Protein AF-A0A8T2KXG5-F1 (afdb_monomer_lite)

Foldseek 3Di:
DDPDDDPDLVPPDDCDPVLVVLLVVLCVVLVVQPPPDPVSQQVSLQSSCVSSVNRVVAHSVRSVVVVVVVVVVVVVVVPPPPPPPD

Secondary structure (DSSP, 8-state):
------TT-TT-----HHHHHHHHHHHHHGGGG-SS-HHHHHHHHHHHHHHTT-TTTS-HHHHHHHHHHHHHHHHHHSS-S-----

pLDDT: mean 72.59, std 15.2, range [38.84, 89.06]

Organism: Astyanax mexicanus (NCBI:txid7994)

Sequence (86 aa):
MADGDGTGAEFLYKWTKVSTEAFIKARAEEEALFTGEKNSAMSGWRTVLQKIGLEGKVAPQQARKKWDNLKKKIQRAEVPTNREWH

Structure (mmCIF, N/CA/C/O backbone):
data_AF-A0A8T2KXG5-F1
#
_entry.id   AF-A0A8T2KXG5-F1
#
loop_
_atom_site.group_PDB
_atom_site.id
_atom_site.type_symbol
_atom_site.label_atom_id
_atom_site.label_alt_id
_atom_site.label_comp_id
_atom_site.label_asym_id
_atom_site.label_entity_id
_atom_site.label_seq_id
_atom_site.pdbx_PDB_ins_code
_atom_site.Cartn_x
_atom_site.Cartn_y
_atom_site.Cartn_z
_atom_site.occupancy
_atom_site.B_iso_or_equiv
_atom_site.auth_seq_id
_atom_site.auth_comp_id
_atom_site.auth_asym_id
_atom_site.auth_atom_id
_atom_site.pdbx_PDB_model_num
ATOM 1 N N . MET A 1 1 ? -11.782 -31.245 -4.869 1.00 43.25 1 MET A N 1
ATOM 2 C CA . MET A 1 1 ? -11.091 -30.166 -4.134 1.00 43.25 1 MET A CA 1
ATOM 3 C C . MET A 1 1 ? -11.977 -28.929 -4.179 1.00 43.25 1 MET A C 1
ATOM 5 O O . MET A 1 1 ? -12.768 -28.815 -5.104 1.00 43.25 1 MET A O 1
ATOM 9 N N . ALA A 1 2 ? -11.963 -28.121 -3.121 1.00 47.47 2 ALA A N 1
ATOM 10 C CA . ALA A 1 2 ? -12.895 -27.018 -2.917 1.00 47.47 2 ALA A CA 1
ATOM 11 C C . ALA A 1 2 ? -12.474 -25.778 -3.717 1.00 47.47 2 ALA A C 1
ATOM 13 O O . ALA A 1 2 ? -11.649 -25.000 -3.250 1.00 47.47 2 ALA A O 1
ATOM 14 N N . ASP A 1 3 ? -13.072 -25.576 -4.885 1.00 43.72 3 ASP A N 1
ATOM 15 C CA . ASP A 1 3 ? -12.977 -24.322 -5.629 1.00 43.72 3 ASP A CA 1
ATOM 16 C C . ASP A 1 3 ? -14.282 -23.557 -5.405 1.00 43.72 3 ASP A C 1
ATOM 18 O O . ASP A 1 3 ? -15.223 -23.604 -6.193 1.00 43.72 3 ASP A O 1
ATOM 22 N N . GLY A 1 4 ? -14.361 -22.949 -4.218 1.00 48.25 4 GLY A N 1
ATOM 23 C CA . GLY A 1 4 ? -15.466 -22.097 -3.810 1.00 48.25 4 GLY A CA 1
ATOM 24 C C . GLY A 1 4 ? -15.581 -20.892 -4.733 1.00 48.25 4 GLY A C 1
ATOM 25 O O . GLY A 1 4 ? -14.767 -19.970 -4.679 1.00 48.25 4 GLY A O 1
ATOM 26 N N . ASP A 1 5 ? -16.626 -20.928 -5.552 1.00 49.81 5 ASP A N 1
ATOM 27 C CA . ASP A 1 5 ? -17.275 -19.776 -6.159 1.00 49.81 5 ASP A CA 1
ATOM 28 C C . ASP A 1 5 ? -17.526 -18.697 -5.090 1.00 49.81 5 ASP A C 1
ATOM 30 O O . ASP A 1 5 ? -18.201 -18.916 -4.084 1.00 49.81 5 ASP A O 1
ATOM 34 N N . GLY A 1 6 ? -16.893 -17.544 -5.286 1.00 46.16 6 GLY A N 1
ATOM 35 C CA . GLY A 1 6 ? -16.956 -16.376 -4.415 1.00 46.16 6 GLY A CA 1
ATOM 36 C C . GLY A 1 6 ? -17.277 -15.132 -5.230 1.00 46.16 6 GLY A C 1
ATOM 37 O O . GLY A 1 6 ? -16.577 -14.122 -5.144 1.00 46.16 6 GLY A O 1
ATOM 38 N N . THR A 1 7 ? -18.308 -15.216 -6.066 1.00 49.81 7 THR A N 1
ATOM 39 C CA . THR A 1 7 ? -18.961 -14.059 -6.676 1.00 49.81 7 THR A CA 1
ATOM 40 C C . THR A 1 7 ? -19.687 -13.269 -5.573 1.00 49.81 7 THR A C 1
ATOM 42 O O . THR A 1 7 ? -20.623 -13.759 -4.954 1.00 49.81 7 THR A O 1
ATOM 45 N N . GLY A 1 8 ? -19.232 -12.040 -5.282 1.00 38.84 8 GLY A N 1
ATOM 46 C CA . GLY A 1 8 ? -19.981 -11.077 -4.452 1.00 38.84 8 GLY A CA 1
ATOM 47 C C . GLY A 1 8 ? -19.25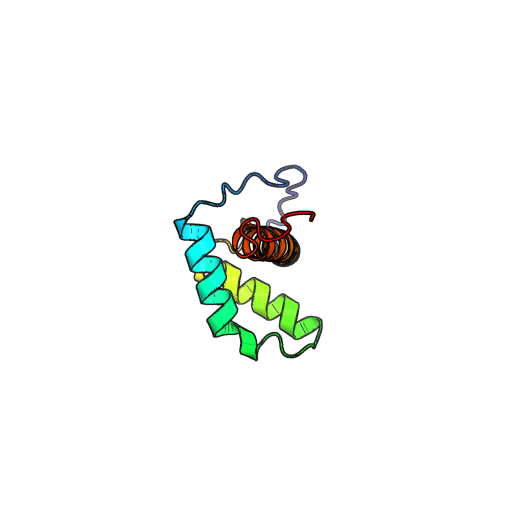3 -10.424 -3.268 1.00 38.84 8 GLY A C 1
ATOM 48 O O . GLY A 1 8 ? -19.820 -9.532 -2.643 1.00 38.84 8 GLY A O 1
ATOM 49 N N . ALA A 1 9 ? -17.999 -10.775 -2.962 1.00 46.88 9 ALA A N 1
ATOM 50 C CA . ALA A 1 9 ? -17.207 -10.084 -1.927 1.00 46.88 9 ALA A CA 1
ATOM 51 C C . ALA A 1 9 ? -16.315 -8.964 -2.497 1.00 46.88 9 ALA A C 1
ATOM 53 O O . ALA A 1 9 ? -15.235 -8.671 -1.975 1.00 46.88 9 ALA A O 1
ATOM 54 N N . GLU A 1 10 ? -16.745 -8.342 -3.593 1.00 45.16 10 GLU A N 1
ATOM 55 C CA . GLU A 1 10 ? -16.047 -7.214 -4.195 1.00 45.16 10 GLU A CA 1
ATOM 56 C C . GLU A 1 10 ? -15.989 -6.070 -3.161 1.00 45.16 10 GLU A C 1
ATOM 58 O O . GLU A 1 10 ? -16.992 -5.450 -2.831 1.00 45.16 10 GLU A O 1
ATOM 63 N N . PHE A 1 11 ? -14.793 -5.809 -2.619 1.00 51.97 11 PHE A N 1
ATOM 64 C CA . PHE A 1 11 ? -14.452 -4.700 -1.708 1.00 51.97 11 PHE A CA 1
ATOM 65 C C . PHE A 1 11 ? -14.775 -4.815 -0.199 1.00 51.97 11 PHE A C 1
ATOM 67 O O . PHE A 1 11 ? -14.660 -3.808 0.501 1.00 51.97 11 PHE A O 1
ATOM 74 N N . LEU A 1 12 ? -15.066 -5.993 0.370 1.00 52.50 12 LEU A N 1
ATOM 75 C CA . LEU A 1 12 ? -15.349 -6.100 1.823 1.00 52.50 12 LEU A CA 1
ATOM 76 C C . LEU A 1 12 ? -14.121 -5.988 2.747 1.00 52.50 12 LEU A C 1
ATOM 78 O O . LEU A 1 12 ? -14.275 -5.858 3.965 1.00 52.50 12 LEU A O 1
ATOM 82 N N . TYR A 1 13 ? -12.893 -6.010 2.216 1.00 68.19 13 TYR A N 1
ATOM 83 C CA . TYR A 1 13 ? -11.725 -5.820 3.073 1.00 68.19 13 TYR A CA 1
ATOM 84 C C . TYR A 1 13 ? -11.594 -4.352 3.505 1.00 68.19 13 TYR A C 1
ATOM 86 O O . TYR A 1 13 ? -11.197 -3.474 2.730 1.00 68.19 13 TYR A O 1
ATOM 94 N N . LYS A 1 14 ? -11.902 -4.083 4.778 1.00 75.56 14 LYS A N 1
ATOM 95 C CA . LYS A 1 14 ? -11.731 -2.769 5.403 1.00 75.56 14 LYS A CA 1
ATOM 96 C C . LYS A 1 14 ? -10.239 -2.466 5.553 1.00 75.56 14 LYS A C 1
ATOM 98 O O . LYS A 1 14 ? -9.590 -2.895 6.502 1.00 75.56 14 LYS A O 1
ATOM 103 N N . TRP A 1 15 ? -9.695 -1.705 4.605 1.00 76.00 15 TRP A N 1
ATOM 104 C CA . TRP A 1 15 ? -8.318 -1.209 4.649 1.00 76.00 15 TRP A CA 1
ATOM 105 C C . TRP A 1 15 ? -8.138 -0.264 5.840 1.00 76.00 15 TRP A C 1
ATOM 107 O O . TRP A 1 15 ? -8.498 0.912 5.774 1.00 76.00 15 TRP A O 1
ATOM 117 N N . THR A 1 16 ? -7.602 -0.787 6.938 1.00 82.56 16 THR A N 1
ATOM 118 C CA . THR A 1 16 ? -7.237 0.016 8.109 1.00 82.56 16 THR A CA 1
ATOM 119 C C . THR A 1 16 ? -5.936 0.780 7.856 1.00 82.56 16 THR A C 1
ATOM 121 O O . THR A 1 16 ? -5.210 0.483 6.900 1.00 82.56 16 THR A O 1
ATOM 124 N N . LYS A 1 17 ? -5.627 1.770 8.706 1.00 81.56 17 LYS A N 1
ATOM 125 C CA . LYS A 1 17 ? -4.341 2.486 8.646 1.00 81.56 17 LYS A CA 1
ATOM 126 C C . LYS A 1 17 ? -3.170 1.507 8.757 1.00 81.56 17 LYS A C 1
ATOM 128 O O . LYS A 1 17 ? -2.348 1.474 7.853 1.00 81.56 17 LYS A O 1
ATOM 133 N N . VAL A 1 18 ? -3.227 0.596 9.730 1.00 83.31 18 VAL A N 1
ATOM 134 C CA . VAL A 1 18 ? -2.221 -0.456 9.945 1.00 83.31 18 VAL A CA 1
ATOM 135 C C . VAL A 1 18 ? -2.044 -1.339 8.707 1.00 83.31 18 VAL A C 1
ATOM 137 O O . VAL A 1 18 ? -0.924 -1.518 8.238 1.00 83.31 18 VAL A O 1
ATOM 140 N N . SER A 1 19 ? -3.138 -1.836 8.117 1.00 82.12 19 SER A N 1
ATOM 141 C CA . SER A 1 19 ? -3.068 -2.652 6.893 1.00 82.12 19 SER A CA 1
ATOM 142 C C . SER A 1 19 ? -2.493 -1.869 5.711 1.00 82.12 19 SER A C 1
ATOM 144 O O . SER A 1 19 ? -1.781 -2.425 4.883 1.00 82.12 19 SER A O 1
ATOM 146 N N . THR A 1 20 ? -2.805 -0.574 5.618 1.00 84.62 20 THR A N 1
ATOM 147 C CA . THR A 1 20 ? -2.319 0.309 4.551 1.00 84.62 20 THR A CA 1
ATOM 148 C C . THR A 1 20 ? -0.831 0.610 4.718 1.00 84.62 20 THR A C 1
ATOM 150 O O . THR A 1 20 ? -0.087 0.541 3.747 1.00 84.62 20 THR A O 1
ATOM 153 N N . GLU A 1 21 ? -0.375 0.888 5.938 1.00 86.50 21 GLU A N 1
ATOM 154 C CA . GLU A 1 21 ? 1.038 1.106 6.261 1.00 86.50 21 GLU A CA 1
ATOM 155 C C . GLU A 1 21 ? 1.867 -0.156 6.013 1.00 86.50 21 GLU A C 1
ATOM 157 O O . GLU A 1 21 ? 2.915 -0.088 5.373 1.00 86.50 21 GLU A O 1
ATOM 162 N N . ALA A 1 22 ? 1.368 -1.316 6.449 1.00 87.69 22 ALA A N 1
ATOM 163 C CA . ALA A 1 22 ? 1.997 -2.603 6.179 1.00 87.69 22 ALA A CA 1
ATOM 164 C C . ALA A 1 22 ? 2.049 -2.899 4.672 1.00 87.69 22 ALA A C 1
ATOM 166 O O . ALA A 1 22 ? 3.064 -3.377 4.179 1.00 87.69 22 ALA A O 1
ATOM 167 N N . PHE A 1 23 ? 0.997 -2.553 3.922 1.00 86.94 23 PHE A N 1
ATOM 168 C CA . PHE A 1 23 ? 0.958 -2.709 2.467 1.00 86.94 23 PHE A CA 1
ATOM 169 C C . PHE A 1 23 ? 1.984 -1.820 1.754 1.00 86.94 23 PHE A C 1
ATOM 171 O O . PHE A 1 23 ? 2.652 -2.275 0.829 1.00 86.94 23 PHE A O 1
ATOM 178 N N . ILE A 1 24 ? 2.145 -0.568 2.195 1.00 87.25 24 ILE A N 1
ATOM 179 C CA . ILE A 1 24 ? 3.137 0.359 1.636 1.00 87.25 24 ILE A CA 1
ATOM 180 C C . ILE A 1 24 ? 4.560 -0.117 1.943 1.00 87.25 24 ILE A C 1
ATOM 182 O O . ILE A 1 24 ? 5.383 -0.158 1.030 1.00 87.25 24 ILE A O 1
ATOM 186 N N . LYS A 1 25 ? 4.833 -0.523 3.191 1.00 88.50 25 LYS A N 1
ATOM 187 C CA . LYS A 1 25 ? 6.136 -1.069 3.599 1.00 88.50 25 LYS A CA 1
ATOM 188 C C . LYS A 1 25 ? 6.480 -2.340 2.828 1.00 88.50 25 LYS A C 1
ATOM 190 O O . LYS A 1 25 ? 7.516 -2.378 2.179 1.00 88.50 25 LYS A O 1
ATOM 195 N N . ALA A 1 26 ? 5.575 -3.319 2.811 1.00 88.44 26 ALA A N 1
ATOM 196 C CA . ALA A 1 26 ? 5.784 -4.574 2.100 1.00 88.44 26 ALA A CA 1
ATOM 197 C C . ALA A 1 26 ? 6.006 -4.346 0.598 1.00 88.44 26 ALA A C 1
ATOM 199 O O . ALA A 1 26 ? 6.880 -4.970 0.009 1.00 88.44 26 ALA A O 1
ATOM 200 N N . ARG A 1 27 ? 5.273 -3.418 -0.033 1.00 85.50 27 ARG A N 1
ATOM 201 C CA . ARG A 1 27 ? 5.510 -3.068 -1.442 1.00 85.50 27 ARG A CA 1
ATOM 202 C C . ARG A 1 27 ? 6.876 -2.424 -1.657 1.00 85.50 27 ARG A C 1
ATOM 204 O O . ARG A 1 27 ? 7.469 -2.665 -2.700 1.00 85.50 27 ARG A O 1
ATOM 211 N N . ALA A 1 28 ? 7.323 -1.559 -0.747 1.00 84.25 28 ALA A N 1
ATOM 212 C CA . ALA A 1 28 ? 8.628 -0.908 -0.848 1.00 84.25 28 ALA A CA 1
ATOM 213 C C . ALA A 1 28 ? 9.768 -1.928 -0.722 1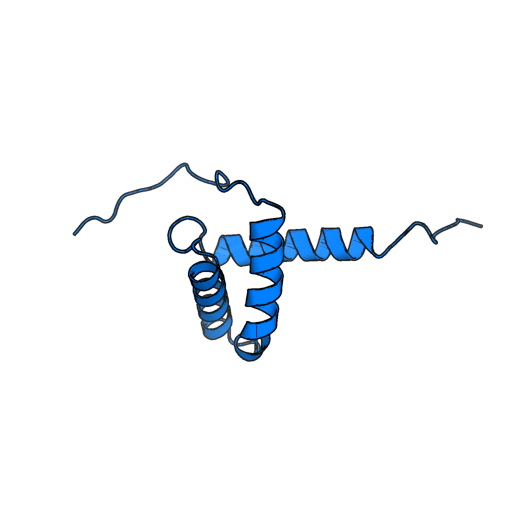.00 84.25 28 ALA A C 1
ATOM 215 O O . ALA A 1 28 ? 10.695 -1.901 -1.516 1.00 84.25 28 ALA A O 1
ATOM 216 N N . GLU A 1 29 ? 9.654 -2.884 0.201 1.00 83.44 29 GLU A N 1
ATOM 217 C CA . GLU A 1 29 ? 10.615 -3.989 0.314 1.00 83.44 29 GLU A CA 1
ATOM 218 C C . GLU A 1 29 ? 10.647 -4.863 -0.949 1.00 83.44 29 GLU A C 1
ATOM 220 O O . GLU A 1 29 ? 11.712 -5.253 -1.415 1.00 83.44 29 GLU A O 1
ATOM 225 N N . GLU A 1 30 ? 9.478 -5.134 -1.533 1.00 80.12 30 GLU A N 1
ATOM 226 C CA . GLU A 1 30 ? 9.344 -5.958 -2.736 1.00 80.12 30 GLU A CA 1
ATOM 227 C C . GLU A 1 30 ? 9.478 -5.144 -4.035 1.00 80.12 30 GLU A C 1
ATOM 229 O O . GLU A 1 30 ? 9.160 -5.656 -5.109 1.00 80.12 30 GLU A O 1
ATOM 234 N N . GLU A 1 31 ? 9.934 -3.882 -3.994 1.00 79.12 31 GLU A N 1
ATOM 235 C CA . GLU A 1 31 ? 10.046 -3.054 -5.205 1.00 79.12 31 GLU A CA 1
ATOM 236 C C . GLU A 1 31 ? 10.975 -3.679 -6.253 1.00 79.12 31 GLU A C 1
ATOM 238 O O . GLU A 1 31 ? 10.731 -3.553 -7.453 1.00 79.12 31 GLU A O 1
ATOM 243 N N . ALA A 1 32 ? 11.964 -4.446 -5.788 1.00 74.69 32 ALA A N 1
ATOM 244 C CA . ALA A 1 32 ? 12.871 -5.234 -6.612 1.00 74.69 32 ALA A CA 1
ATOM 245 C C . ALA A 1 32 ? 12.163 -6.332 -7.433 1.00 74.69 32 ALA A C 1
ATOM 247 O O . ALA A 1 32 ? 12.699 -6.771 -8.447 1.00 74.69 32 ALA A O 1
ATOM 248 N N . LEU A 1 33 ? 10.955 -6.763 -7.049 1.00 72.06 33 LEU A N 1
ATOM 249 C CA . LEU A 1 33 ? 10.122 -7.681 -7.842 1.00 72.06 33 LEU A CA 1
ATOM 250 C C . LEU A 1 33 ? 9.237 -6.951 -8.863 1.00 72.06 33 LEU A C 1
ATOM 252 O O . LEU A 1 33 ? 8.686 -7.567 -9.778 1.00 72.06 33 LEU A O 1
ATOM 256 N N . PHE A 1 34 ? 9.108 -5.629 -8.743 1.00 71.94 34 PHE A N 1
ATOM 257 C CA . PHE A 1 34 ? 8.351 -4.773 -9.656 1.00 71.94 34 PHE A CA 1
ATOM 258 C C . PHE A 1 34 ? 9.223 -4.207 -10.789 1.00 71.94 34 PHE A C 1
ATOM 260 O O . PHE A 1 34 ? 8.993 -3.096 -11.261 1.00 71.94 34 PHE A O 1
ATOM 267 N N . THR A 1 35 ? 10.183 -4.990 -11.283 1.00 68.38 35 THR A N 1
ATOM 268 C CA . THR A 1 35 ? 11.153 -4.624 -12.336 1.00 68.38 35 THR A CA 1
ATOM 269 C C . THR A 1 35 ? 10.575 -4.548 -13.757 1.00 68.38 35 THR A C 1
ATOM 271 O O . THR A 1 35 ? 11.311 -4.352 -14.717 1.00 68.38 35 THR A O 1
ATOM 274 N N . GLY A 1 36 ? 9.249 -4.633 -13.913 1.00 57.66 36 GLY A N 1
ATOM 275 C CA . GLY A 1 36 ? 8.551 -4.363 -15.178 1.00 57.66 36 GLY A CA 1
ATOM 276 C C . GLY A 1 36 ? 8.042 -5.597 -15.924 1.00 57.66 36 GLY A C 1
ATOM 277 O O . GLY A 1 36 ? 7.266 -5.455 -16.871 1.00 57.66 36 GLY A O 1
ATOM 278 N N . GLU A 1 37 ? 8.376 -6.806 -15.473 1.00 68.06 37 GLU A N 1
ATOM 279 C CA . GLU A 1 37 ? 7.798 -8.017 -16.048 1.00 68.06 37 GLU A CA 1
ATOM 280 C C . GLU A 1 37 ? 6.393 -8.267 -15.479 1.00 68.06 37 GLU A C 1
ATOM 282 O O . GLU A 1 37 ? 6.175 -8.298 -14.266 1.00 68.06 37 GLU A O 1
ATOM 287 N N . LYS A 1 38 ? 5.398 -8.418 -16.364 1.00 62.81 38 LYS A N 1
ATOM 288 C CA . LYS A 1 38 ? 3.975 -8.546 -15.986 1.00 62.81 38 LYS A CA 1
ATOM 289 C C . LYS A 1 38 ? 3.717 -9.739 -15.058 1.00 62.81 38 LYS A C 1
ATOM 291 O O . LYS A 1 38 ? 2.832 -9.656 -14.207 1.00 62.81 38 LYS A O 1
ATOM 296 N N . ASN A 1 39 ? 4.497 -10.810 -15.213 1.00 66.06 39 ASN A N 1
ATOM 297 C CA . ASN A 1 39 ? 4.428 -11.995 -14.361 1.00 66.06 39 ASN A CA 1
ATOM 298 C C . ASN A 1 39 ? 5.021 -11.715 -12.971 1.00 66.06 39 ASN A C 1
ATOM 300 O O . ASN A 1 39 ? 4.350 -11.950 -11.967 1.00 66.06 39 ASN A O 1
ATOM 304 N N . SER A 1 40 ? 6.206 -11.100 -12.901 1.00 74.38 40 SER A N 1
ATOM 305 C CA . SER A 1 40 ? 6.865 -10.738 -11.636 1.00 74.38 40 SER A CA 1
ATOM 306 C C . SER A 1 40 ? 6.076 -9.717 -10.823 1.00 74.38 40 SER A C 1
ATOM 308 O O . SER A 1 40 ? 5.965 -9.855 -9.609 1.00 74.38 40 SER A O 1
ATOM 310 N N . ALA A 1 41 ? 5.423 -8.752 -11.477 1.00 77.81 41 ALA A N 1
ATOM 311 C CA . ALA A 1 41 ? 4.567 -7.791 -10.788 1.00 77.81 41 ALA A CA 1
ATOM 312 C C . ALA A 1 41 ? 3.359 -8.464 -10.108 1.00 77.81 41 ALA A C 1
ATOM 314 O O . ALA A 1 41 ? 2.987 -8.077 -9.002 1.00 77.81 41 ALA A O 1
ATOM 315 N N . MET A 1 42 ? 2.735 -9.469 -10.736 1.00 81.50 42 MET A N 1
ATOM 316 C CA . MET A 1 42 ? 1.642 -10.225 -10.105 1.00 81.50 42 M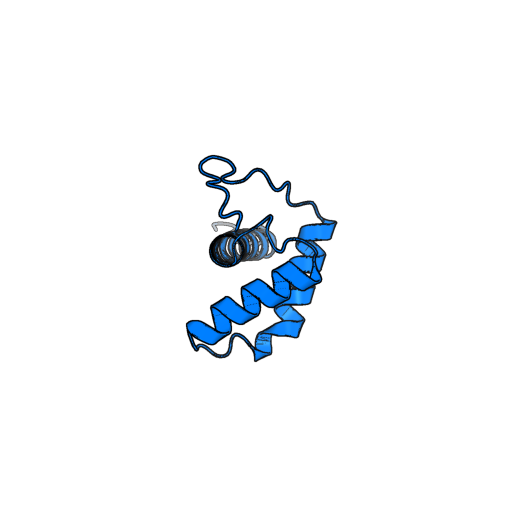ET A CA 1
ATOM 317 C C . MET A 1 42 ? 2.135 -11.080 -8.936 1.00 81.50 42 MET A C 1
ATOM 319 O O . MET A 1 42 ? 1.471 -11.103 -7.897 1.00 81.50 42 MET A O 1
ATOM 323 N N . SER A 1 43 ? 3.306 -11.705 -9.072 1.00 83.69 43 SER A N 1
ATOM 324 C CA . SER A 1 43 ? 3.962 -12.424 -7.974 1.00 83.69 43 SER A CA 1
ATOM 325 C C . SER A 1 43 ? 4.299 -11.491 -6.811 1.00 83.69 43 SER A C 1
ATOM 327 O O . SER A 1 43 ? 3.948 -11.797 -5.678 1.00 83.69 43 SER A O 1
ATOM 329 N N . GLY A 1 44 ? 4.850 -10.305 -7.082 1.00 86.94 44 GLY A N 1
ATOM 330 C CA . GLY A 1 44 ? 5.130 -9.287 -6.068 1.00 86.94 44 GLY A CA 1
ATOM 331 C C . GLY A 1 44 ? 3.872 -8.851 -5.318 1.00 86.94 44 GLY A C 1
ATOM 332 O O . GLY A 1 44 ? 3.866 -8.805 -4.091 1.00 86.94 44 GLY A O 1
ATOM 333 N N . TRP A 1 45 ? 2.752 -8.621 -6.017 1.00 86.94 45 TRP A N 1
ATOM 334 C CA . TRP A 1 45 ? 1.480 -8.327 -5.343 1.00 86.94 45 TRP A CA 1
ATOM 335 C C . TRP A 1 45 ? 1.011 -9.477 -4.450 1.00 86.94 45 TRP A C 1
ATOM 337 O O . TRP A 1 45 ? 0.481 -9.219 -3.371 1.00 86.94 45 TRP A O 1
ATOM 347 N N . ARG A 1 46 ? 1.206 -10.731 -4.869 1.00 87.19 46 ARG A N 1
ATOM 348 C CA . ARG A 1 46 ? 0.869 -11.901 -4.054 1.00 87.19 46 ARG A CA 1
ATOM 349 C C . ARG A 1 46 ? 1.741 -11.976 -2.799 1.00 87.19 46 ARG A C 1
ATOM 351 O O . ARG A 1 46 ? 1.192 -12.122 -1.711 1.00 87.19 46 ARG A O 1
ATOM 358 N N . THR A 1 47 ? 3.051 -11.774 -2.927 1.00 88.75 47 THR A N 1
ATOM 359 C CA . THR 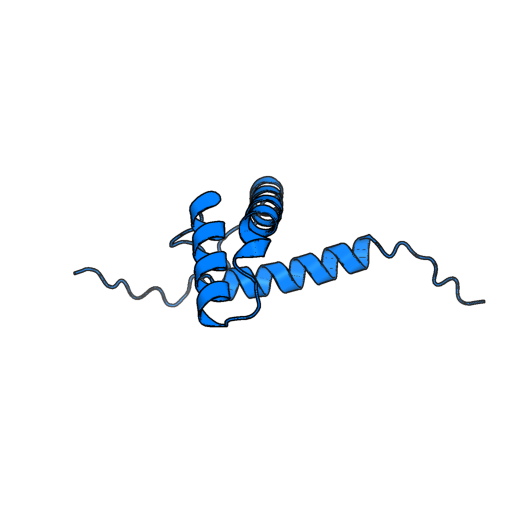A 1 47 ? 3.983 -11.745 -1.789 1.00 88.75 47 THR A CA 1
ATOM 360 C C . THR A 1 47 ? 3.635 -10.634 -0.804 1.00 88.75 47 THR A C 1
ATOM 362 O O . THR A 1 47 ? 3.555 -10.875 0.400 1.00 88.75 47 THR A O 1
ATOM 365 N N . VAL A 1 48 ? 3.340 -9.428 -1.303 1.00 89.06 48 VAL A N 1
ATOM 366 C CA . VAL A 1 48 ? 2.906 -8.295 -0.474 1.00 89.06 48 VAL A CA 1
ATOM 367 C C . VAL A 1 48 ? 1.647 -8.650 0.315 1.00 89.06 48 VAL A C 1
ATOM 369 O O . VAL A 1 48 ? 1.591 -8.403 1.516 1.00 89.06 48 VAL A O 1
ATOM 372 N N . LEU A 1 49 ? 0.649 -9.256 -0.336 1.00 87.31 49 LEU A N 1
ATOM 373 C CA . LEU A 1 49 ? -0.596 -9.684 0.306 1.00 87.31 49 LEU A CA 1
ATOM 374 C C . LEU A 1 49 ? -0.375 -10.786 1.346 1.00 87.31 49 LEU A C 1
ATOM 376 O O . LEU A 1 49 ? -0.988 -10.738 2.413 1.00 87.31 49 LEU A O 1
ATOM 380 N N . GLN A 1 50 ? 0.512 -11.739 1.067 1.00 88.56 50 GLN A N 1
ATOM 381 C CA . GLN A 1 50 ? 0.903 -12.785 2.008 1.00 88.56 50 GLN A CA 1
ATOM 382 C C . GLN A 1 50 ? 1.573 -12.184 3.254 1.00 88.56 50 GLN A C 1
ATOM 384 O O . GLN A 1 50 ? 1.171 -12.507 4.371 1.00 88.56 50 GLN A O 1
ATOM 389 N N . LYS A 1 51 ? 2.515 -11.243 3.077 1.00 87.50 51 LYS A N 1
ATOM 390 C CA . LYS A 1 51 ? 3.213 -10.538 4.171 1.00 87.50 51 LYS A CA 1
ATOM 391 C C . LYS A 1 51 ? 2.253 -9.856 5.148 1.00 87.50 51 LYS A C 1
ATOM 393 O O . LYS A 1 51 ? 2.498 -9.854 6.349 1.00 87.50 51 LYS A O 1
ATOM 398 N N . ILE A 1 52 ? 1.157 -9.288 4.644 1.00 85.06 52 ILE A N 1
ATOM 399 C CA . ILE A 1 52 ? 0.165 -8.573 5.463 1.00 85.06 52 ILE A CA 1
ATOM 400 C C . ILE A 1 52 ? -1.043 -9.435 5.870 1.00 85.06 52 ILE A C 1
ATOM 402 O O . ILE A 1 52 ? -2.007 -8.912 6.429 1.00 85.06 52 ILE A O 1
ATOM 406 N N . GLY A 1 53 ? -1.029 -10.743 5.582 1.00 83.88 53 GLY A N 1
ATOM 407 C CA . GLY A 1 53 ? -2.106 -11.673 5.954 1.00 83.88 53 GLY A CA 1
ATOM 408 C C . GLY A 1 53 ? -3.417 -11.489 5.172 1.00 83.88 53 GLY A C 1
ATOM 409 O O . GLY A 1 53 ? -4.502 -11.843 5.654 1.00 83.88 53 GLY A O 1
ATOM 410 N N . LEU A 1 54 ? -3.327 -10.908 3.971 1.00 81.56 54 LEU A N 1
ATOM 411 C CA . LEU A 1 54 ? -4.444 -10.658 3.052 1.00 81.56 54 LEU A CA 1
ATOM 412 C C . LEU A 1 54 ? -4.472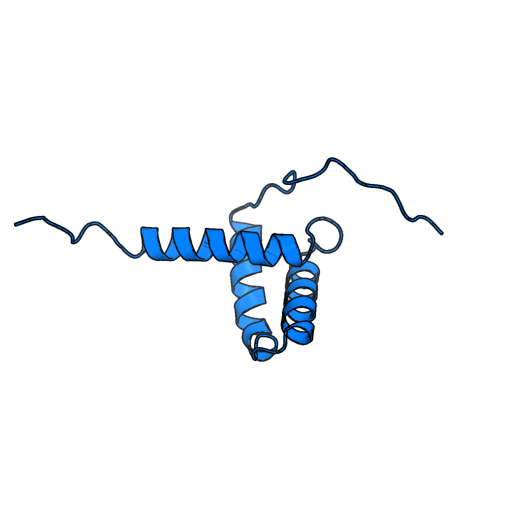 -11.570 1.837 1.00 81.56 54 LEU A C 1
ATOM 414 O O . LEU A 1 54 ? -5.363 -11.424 0.995 1.00 81.56 54 LEU A O 1
ATOM 418 N N . GLU A 1 55 ? -3.561 -12.537 1.770 1.00 79.06 55 GLU A N 1
ATOM 419 C CA . GLU A 1 55 ? -3.686 -13.641 0.829 1.00 79.06 55 GLU A CA 1
ATOM 420 C C . GLU A 1 55 ? -5.052 -14.333 1.012 1.00 79.06 55 GLU A C 1
ATOM 422 O O . GLU A 1 55 ? -5.526 -14.541 2.131 1.00 79.06 5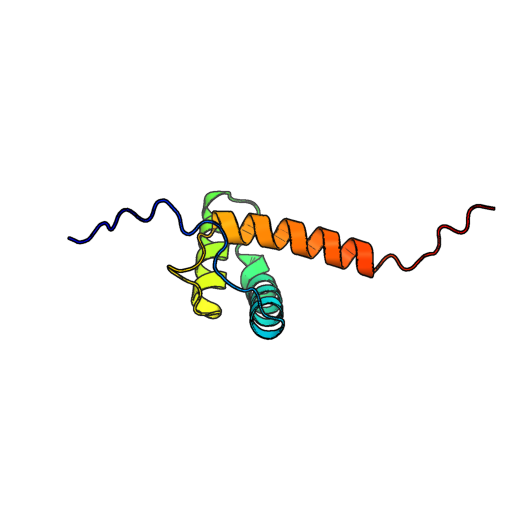5 GLU A O 1
ATOM 427 N N . GLY A 1 56 ? -5.748 -14.574 -0.100 1.00 76.00 56 GLY A N 1
ATOM 428 C CA . GLY A 1 56 ? -7.105 -15.133 -0.126 1.00 76.00 56 GLY A CA 1
ATOM 429 C C . GLY A 1 56 ? -8.236 -14.140 0.179 1.00 76.00 56 GLY A C 1
ATOM 430 O O . GLY A 1 56 ? -9.363 -14.378 -0.238 1.00 76.00 56 GLY A O 1
ATOM 431 N N . LYS A 1 57 ? -7.963 -13.003 0.838 1.00 80.81 57 LYS A N 1
ATOM 432 C CA . LYS A 1 57 ? -8.968 -11.946 1.102 1.00 80.81 57 LYS A CA 1
ATOM 433 C C . LYS A 1 57 ? -8.971 -10.846 0.044 1.00 80.81 57 LYS A C 1
ATOM 435 O O . LYS A 1 57 ? -9.999 -10.229 -0.217 1.00 80.81 57 LYS A O 1
ATOM 440 N N . VAL A 1 58 ? -7.805 -10.558 -0.529 1.00 81.19 58 VAL A N 1
ATOM 441 C CA . VAL A 1 58 ? -7.617 -9.550 -1.573 1.00 81.19 58 VAL A CA 1
ATOM 442 C C . VAL A 1 58 ? -6.864 -10.206 -2.721 1.00 81.19 58 VAL A C 1
ATOM 444 O O . VAL A 1 58 ? -5.826 -10.823 -2.511 1.00 81.19 58 VAL A O 1
ATOM 447 N N . ALA A 1 59 ? -7.368 -10.069 -3.946 1.00 83.50 59 ALA A N 1
ATOM 448 C CA . ALA A 1 59 ? -6.661 -10.555 -5.125 1.00 83.50 59 ALA A CA 1
ATOM 449 C C . ALA A 1 59 ? -5.474 -9.630 -5.478 1.00 83.50 59 ALA A C 1
ATOM 451 O O . ALA A 1 59 ? -5.583 -8.409 -5.323 1.00 83.50 59 ALA A O 1
ATOM 452 N N . PRO A 1 60 ? -4.368 -10.141 -6.045 1.00 83.69 60 PRO A N 1
ATOM 453 C CA . PRO A 1 60 ? -3.234 -9.310 -6.472 1.00 83.69 60 PRO A CA 1
ATOM 454 C C . PRO A 1 60 ? -3.637 -8.204 -7.468 1.00 83.69 60 PRO A C 1
ATOM 456 O O . PRO A 1 60 ? -3.114 -7.090 -7.427 1.00 83.69 60 PRO A O 1
ATOM 459 N N . GLN A 1 61 ? -4.648 -8.450 -8.308 1.00 83.38 61 GLN A N 1
ATOM 460 C CA . GLN A 1 61 ? -5.227 -7.426 -9.187 1.00 83.38 61 GLN A CA 1
ATOM 461 C C . GLN A 1 61 ? -5.911 -6.285 -8.407 1.00 83.38 61 GLN A C 1
ATOM 463 O O . GLN A 1 61 ? -5.782 -5.112 -8.767 1.00 83.38 61 GLN A O 1
ATOM 468 N N . GLN A 1 62 ? -6.606 -6.610 -7.313 1.00 84.50 62 GLN A N 1
ATOM 469 C CA . GLN A 1 62 ? -7.228 -5.633 -6.414 1.00 84.50 62 GLN A CA 1
ATOM 470 C C . GLN A 1 62 ? -6.166 -4.837 -5.646 1.00 84.50 62 GLN A C 1
ATOM 472 O O . GLN A 1 62 ? -6.296 -3.620 -5.519 1.00 84.50 62 GLN A O 1
ATOM 477 N N . ALA A 1 63 ? -5.087 -5.490 -5.203 1.00 84.38 63 ALA A N 1
ATOM 478 C CA . ALA A 1 63 ? -3.945 -4.838 -4.563 1.00 84.38 63 ALA A CA 1
ATOM 479 C C . ALA A 1 63 ? -3.316 -3.773 -5.474 1.00 84.38 63 ALA A C 1
ATOM 481 O O . ALA A 1 63 ? -3.152 -2.625 -5.057 1.00 84.38 63 ALA A O 1
ATOM 482 N N . ARG A 1 64 ? -3.081 -4.101 -6.753 1.00 85.56 64 ARG A N 1
ATOM 483 C CA . ARG A 1 64 ? -2.622 -3.131 -7.761 1.00 85.56 64 ARG A CA 1
ATOM 484 C C . ARG A 1 64 ? -3.565 -1.927 -7.873 1.00 85.56 64 ARG A C 1
ATOM 486 O O . ARG A 1 64 ? -3.112 -0.784 -7.893 1.00 85.56 64 ARG A O 1
ATOM 493 N N . LYS A 1 65 ? -4.879 -2.167 -7.935 1.00 84.75 65 LYS A N 1
ATOM 494 C CA . LYS A 1 65 ? -5.894 -1.103 -8.043 1.00 84.75 65 LYS A CA 1
ATOM 495 C C . LYS A 1 65 ? -5.961 -0.245 -6.774 1.00 84.75 65 LYS A C 1
ATOM 497 O O . LYS A 1 65 ? -6.119 0.974 -6.858 1.00 84.75 65 LYS A O 1
ATOM 502 N N . LYS A 1 66 ? -5.802 -0.854 -5.594 1.00 84.06 66 LYS A N 1
ATOM 503 C CA . LYS A 1 66 ? -5.710 -0.139 -4.317 1.00 84.06 66 LYS A CA 1
ATOM 504 C C . LYS A 1 66 ? -4.457 0.728 -4.257 1.00 84.06 66 LYS A C 1
ATOM 506 O O . LYS A 1 66 ? -4.559 1.878 -3.841 1.00 84.06 66 LYS A O 1
ATOM 511 N N . TRP A 1 67 ? -3.315 0.206 -4.699 1.00 84.94 67 TRP A N 1
ATOM 512 C CA . TRP A 1 67 ? -2.062 0.951 -4.780 1.00 84.94 67 TRP A CA 1
ATOM 513 C C . TRP A 1 67 ? -2.191 2.191 -5.667 1.00 84.94 67 TRP A C 1
ATOM 515 O O . TRP A 1 67 ? -1.783 3.269 -5.253 1.00 84.94 67 TRP A O 1
ATOM 525 N N . ASP A 1 68 ? -2.833 2.076 -6.835 1.00 85.25 68 ASP A N 1
ATOM 526 C CA . ASP A 1 68 ? -3.101 3.228 -7.711 1.00 85.25 68 ASP A CA 1
ATOM 527 C C . ASP A 1 68 ? -3.928 4.316 -7.000 1.00 85.25 68 ASP A C 1
ATOM 529 O O . ASP A 1 68 ? -3.589 5.500 -7.039 1.00 85.25 68 ASP A O 1
ATOM 533 N N . ASN A 1 69 ? -4.968 3.906 -6.264 1.00 84.25 69 ASN A N 1
ATOM 534 C CA . ASN A 1 69 ? -5.789 4.816 -5.462 1.00 84.25 69 ASN A CA 1
ATOM 535 C C . ASN A 1 69 ? -5.003 5.460 -4.310 1.00 84.25 69 ASN A C 1
ATOM 537 O O . ASN A 1 69 ? -5.151 6.655 -4.055 1.00 84.25 69 ASN A O 1
ATOM 541 N N . LEU A 1 70 ? -4.168 4.683 -3.614 1.00 83.12 70 LEU A N 1
ATOM 542 C CA . LEU A 1 70 ? -3.304 5.183 -2.546 1.00 83.12 70 LEU A CA 1
ATOM 543 C C . LEU A 1 70 ? -2.294 6.185 -3.094 1.00 83.12 70 LEU A C 1
ATOM 545 O O . LEU A 1 70 ? -2.189 7.270 -2.542 1.00 83.12 70 LEU A O 1
ATOM 549 N N . LYS A 1 71 ? -1.629 5.877 -4.212 1.00 79.44 71 LYS A N 1
ATOM 550 C CA . LYS A 1 71 ? -0.663 6.767 -4.859 1.00 79.44 71 LYS A CA 1
ATOM 551 C C . LYS A 1 71 ? -1.311 8.088 -5.272 1.00 79.44 71 LYS A C 1
ATOM 553 O O . LYS A 1 71 ? -0.765 9.136 -4.960 1.00 79.44 71 LYS A O 1
ATOM 558 N N . LYS A 1 72 ? -2.505 8.057 -5.879 1.00 81.25 72 LYS A N 1
ATOM 559 C CA . LYS A 1 72 ? -3.276 9.276 -6.196 1.00 81.25 72 LYS A CA 1
ATOM 560 C C . LYS A 1 72 ? -3.637 10.078 -4.950 1.00 81.25 72 LYS A C 1
ATOM 562 O O . LYS A 1 72 ? -3.542 11.299 -4.967 1.00 81.25 72 LYS A O 1
ATOM 567 N N . LYS A 1 73 ? -4.052 9.417 -3.865 1.00 78.94 73 LYS A N 1
ATOM 568 C CA . LYS A 1 73 ? -4.409 10.093 -2.610 1.00 78.94 73 LYS A CA 1
ATOM 569 C C . LYS A 1 73 ? -3.189 10.688 -1.906 1.00 78.94 73 LYS A C 1
ATOM 571 O O . LYS A 1 73 ? -3.293 11.801 -1.411 1.00 78.94 73 LYS A O 1
ATOM 576 N N . ILE A 1 74 ? -2.069 9.966 -1.879 1.00 73.94 74 ILE A N 1
ATOM 577 C CA . ILE A 1 74 ? -0.785 10.409 -1.320 1.00 73.94 74 ILE A CA 1
ATOM 578 C C . ILE A 1 74 ? -0.263 11.592 -2.135 1.00 73.94 74 ILE A C 1
ATOM 580 O O . ILE A 1 74 ? -0.105 12.667 -1.577 1.00 73.94 74 ILE A O 1
ATOM 584 N N . GLN A 1 75 ? -0.177 11.462 -3.461 1.00 68.31 75 GLN A N 1
ATOM 585 C CA . GLN A 1 75 ? 0.213 12.556 -4.354 1.00 68.31 75 GLN A CA 1
ATOM 586 C C . GLN A 1 75 ? -0.700 13.784 -4.206 1.00 68.31 75 GLN A C 1
ATOM 588 O O . GLN A 1 75 ? -0.227 14.910 -4.259 1.00 68.31 75 GLN A O 1
ATOM 593 N N . ARG A 1 76 ? -2.011 13.597 -3.993 1.00 63.12 76 ARG A N 1
ATOM 594 C CA . ARG A 1 76 ? -2.956 14.702 -3.753 1.00 63.12 76 ARG A CA 1
ATOM 595 C C . ARG A 1 76 ? -2.838 15.306 -2.350 1.00 63.12 76 ARG A C 1
ATOM 597 O O . ARG A 1 76 ? -3.186 16.465 -2.181 1.00 63.12 76 ARG A O 1
ATOM 604 N N . ALA A 1 77 ? -2.410 14.535 -1.353 1.00 61.94 77 ALA A N 1
ATOM 605 C CA . ALA A 1 77 ? -2.202 15.004 0.018 1.00 61.94 77 ALA A CA 1
ATOM 606 C C . ALA A 1 77 ? -0.848 15.715 0.186 1.00 61.94 77 ALA A C 1
ATOM 608 O O . ALA A 1 77 ? -0.759 16.674 0.942 1.00 61.94 77 ALA A O 1
ATOM 609 N N . GLU A 1 78 ? 0.173 15.278 -0.555 1.00 59.16 78 GLU A N 1
ATOM 610 C CA . GLU A 1 78 ? 1.486 15.925 -0.673 1.00 59.16 78 GLU A CA 1
ATOM 611 C C . GLU A 1 78 ? 1.477 17.145 -1.602 1.00 59.16 78 GLU A C 1
ATOM 613 O O . GLU A 1 78 ? 2.467 17.866 -1.666 1.00 59.16 78 GLU A O 1
ATOM 618 N N . VAL A 1 79 ? 0.358 17.417 -2.283 1.00 51.47 79 VAL A N 1
ATOM 619 C CA . VAL A 1 79 ? 0.063 18.736 -2.855 1.00 51.47 79 VAL A CA 1
ATOM 620 C C . VAL A 1 79 ? -0.832 19.487 -1.861 1.00 51.47 79 VAL A C 1
ATOM 622 O O . VAL A 1 79 ? -2.052 19.546 -2.046 1.00 51.47 79 VAL A O 1
ATOM 625 N N . PRO A 1 80 ? -0.282 20.071 -0.781 1.00 49.75 80 PRO A N 1
ATOM 626 C CA . PRO A 1 80 ? -0.973 21.147 -0.107 1.00 49.75 80 PRO A CA 1
ATOM 627 C C . PRO A 1 80 ? -1.011 22.308 -1.099 1.00 49.75 80 PRO A C 1
ATOM 629 O O . PRO A 1 80 ? 0.023 22.775 -1.553 1.00 49.75 80 PRO A O 1
ATOM 632 N N . THR A 1 81 ? -2.209 22.707 -1.506 1.00 56.09 81 THR A N 1
ATOM 633 C CA . THR A 1 81 ? -2.606 24.109 -1.696 1.00 56.09 81 THR A CA 1
ATOM 634 C C . THR A 1 81 ? -1.504 25.154 -1.978 1.00 56.09 81 THR A C 1
ATOM 636 O O . THR A 1 81 ? -1.467 26.188 -1.337 1.00 56.09 81 THR A O 1
ATOM 639 N N . ASN A 1 82 ? -0.639 24.960 -2.974 1.00 52.09 82 ASN A N 1
ATOM 640 C CA . ASN A 1 82 ? 0.155 26.051 -3.549 1.00 52.09 82 ASN A CA 1
ATOM 641 C C . ASN A 1 82 ? -0.156 26.188 -5.035 1.00 52.09 82 ASN A C 1
ATOM 643 O O . ASN A 1 82 ? 0.714 26.224 -5.902 1.00 52.09 82 ASN A O 1
ATOM 647 N N . ARG A 1 83 ? -1.456 26.218 -5.317 1.00 47.53 83 ARG A N 1
ATOM 648 C CA . ARG A 1 83 ? -1.987 26.854 -6.513 1.00 47.53 83 ARG A CA 1
ATOM 649 C C . ARG A 1 83 ? -2.899 27.978 -6.045 1.00 47.53 83 ARG A C 1
ATOM 651 O O . ARG A 1 83 ? -4.107 27.949 -6.259 1.00 47.53 83 ARG A O 1
ATOM 658 N N . GLU A 1 84 ? -2.291 28.914 -5.319 1.00 45.22 84 GLU A N 1
ATOM 659 C CA . GLU A 1 84 ? -2.776 30.286 -5.290 1.00 45.22 84 GLU A CA 1
ATOM 660 C C . GLU A 1 84 ? -2.809 30.736 -6.751 1.00 45.22 84 GLU A C 1
ATOM 662 O O . GLU A 1 84 ? -1.785 30.811 -7.430 1.00 45.22 84 GLU A O 1
ATOM 667 N N . TRP A 1 85 ? -4.022 30.870 -7.276 1.00 51.66 85 TRP A N 1
ATOM 668 C CA . TRP A 1 85 ? -4.252 31.579 -8.518 1.00 51.66 85 TRP A CA 1
ATOM 669 C C . TRP A 1 85 ? -4.003 33.052 -8.212 1.00 51.66 85 TRP A C 1
ATOM 671 O O . TRP A 1 85 ? -4.791 33.658 -7.487 1.00 51.66 85 TRP A O 1
ATOM 681 N N . HIS A 1 86 ? -2.897 33.582 -8.725 1.00 46.97 86 HIS A N 1
ATOM 682 C CA . HIS A 1 86 ? -2.683 35.012 -8.888 1.00 46.97 86 HIS A CA 1
ATOM 683 C C . HIS A 1 86 ? -2.765 35.346 -10.376 1.00 46.97 86 HIS A C 1
ATOM 685 O O . HIS A 1 86 ? -2.261 34.525 -11.182 1.00 46.97 86 HIS A O 1
#

InterPro domains:
  IPR044822 Myb/SANT-like DNA-binding domain 4 [PF13837] (14-78)

Radius of gyration: 15.79 Å; chains: 1; bounding box: 33×65×26 Å